Protein AF-A0A6P0HW89-F1 (afdb_monomer)

Sequence (75 aa):
MLGIGLLAYSLKRLSAGLTSLVALSVPVLSAVEGWAIFSENLSLLTSVSFFVILLGMYLAISSRSAIKPKVESSY

Solvent-accessible surface area (backbone atoms only — not comparable to full-atom values): 4525 Å² total; per-residue (Å²): 112,68,68,62,52,52,50,54,50,37,50,72,79,37,44,66,66,58,41,53,50,58,57,60,46,49,63,53,54,52,50,50,47,37,36,72,75,69,63,47,84,78,46,72,66,58,54,48,52,49,51,50,52,54,49,54,50,52,53,58,59,68,42,84,76,62,65,76,78,78,80,78,85,78,127

pLDDT: mean 72.9, std 12.12, range [41.72, 91.5]

Structure (mmCIF, N/CA/C/O backbone):
data_AF-A0A6P0HW89-F1
#
_entry.id   AF-A0A6P0HW89-F1
#
loop_
_atom_site.group_PDB
_atom_site.id
_atom_site.type_symbol
_atom_site.label_atom_id
_atom_site.label_alt_id
_atom_site.label_comp_id
_atom_site.label_asym_id
_atom_site.label_entity_id
_atom_site.label_seq_id
_atom_site.pdbx_PDB_ins_code
_atom_site.Cartn_x
_atom_site.Cartn_y
_atom_site.Cartn_z
_atom_site.occupancy
_atom_site.B_iso_or_equiv
_atom_site.auth_seq_id
_atom_site.auth_comp_id
_atom_site.auth_asym_id
_atom_site.auth_atom_id
_atom_site.pdbx_PDB_model_num
ATOM 1 N N . MET A 1 1 ? -5.488 16.344 -4.489 1.00 61.81 1 MET A N 1
ATOM 2 C CA . MET A 1 1 ? -6.357 16.796 -3.373 1.00 61.81 1 MET A CA 1
ATOM 3 C C . MET A 1 1 ? -7.536 15.859 -3.103 1.00 61.81 1 MET A C 1
ATOM 5 O O . MET A 1 1 ? -7.855 15.659 -1.939 1.00 61.81 1 MET A O 1
ATOM 9 N N . LEU A 1 2 ? -8.141 15.228 -4.123 1.00 77.44 2 LEU A N 1
ATOM 10 C CA . LEU A 1 2 ? -9.278 14.308 -3.936 1.00 77.44 2 LEU A CA 1
ATOM 11 C C . LEU A 1 2 ? -8.990 13.134 -2.982 1.00 77.44 2 LEU A C 1
ATOM 13 O O . LEU A 1 2 ? -9.815 12.855 -2.123 1.00 77.44 2 LEU A O 1
ATOM 17 N N . GLY A 1 3 ? -7.809 12.508 -3.057 1.00 74.62 3 GLY A N 1
ATOM 18 C CA . GLY A 1 3 ? -7.447 11.388 -2.172 1.00 74.62 3 GLY A CA 1
ATOM 19 C C . GLY A 1 3 ? -7.429 11.750 -0.680 1.00 74.62 3 GLY A C 1
ATOM 20 O O . GLY A 1 3 ? -8.033 11.055 0.130 1.00 74.62 3 GLY A O 1
ATOM 21 N N . ILE A 1 4 ? -6.818 12.886 -0.319 1.00 75.50 4 ILE A N 1
ATOM 22 C CA . ILE A 1 4 ? -6.795 13.388 1.068 1.00 75.50 4 ILE A CA 1
ATOM 23 C C . ILE A 1 4 ? -8.203 13.792 1.528 1.00 75.50 4 ILE A C 1
ATOM 25 O O . ILE A 1 4 ? -8.579 13.516 2.664 1.00 75.50 4 ILE A O 1
ATOM 29 N N . GLY A 1 5 ? -9.010 14.385 0.641 1.00 79.38 5 GLY A N 1
ATOM 30 C CA . GLY A 1 5 ? -10.409 14.713 0.929 1.00 79.38 5 GLY A CA 1
ATOM 31 C C . GLY A 1 5 ? -11.274 13.476 1.200 1.00 79.38 5 GLY A C 1
ATOM 32 O O . GLY A 1 5 ? -12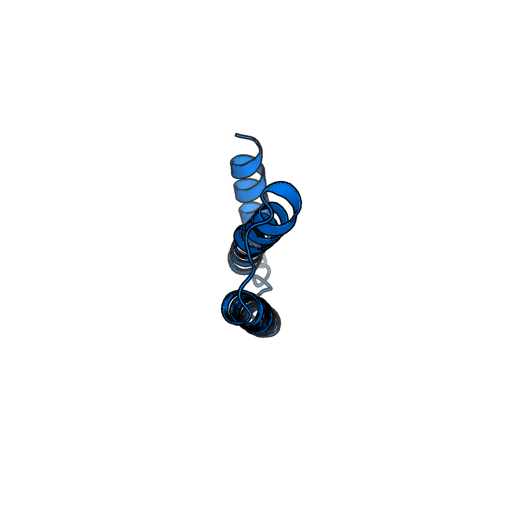.083 13.486 2.126 1.00 79.38 5 GLY A O 1
ATOM 33 N N . LEU A 1 6 ? -11.066 12.388 0.450 1.00 73.50 6 LEU A N 1
ATOM 34 C CA . LEU A 1 6 ? -11.768 11.114 0.637 1.00 73.50 6 LEU A CA 1
ATOM 35 C C . LEU A 1 6 ? -11.328 10.396 1.922 1.00 73.50 6 LEU A C 1
ATOM 37 O O . LEU A 1 6 ? -12.163 9.811 2.612 1.00 73.50 6 LEU A O 1
ATOM 41 N N . LEU A 1 7 ? -10.043 10.490 2.280 1.00 70.00 7 LEU A N 1
ATOM 42 C CA . LEU A 1 7 ? -9.504 10.018 3.560 1.00 70.00 7 LEU A CA 1
ATOM 43 C C . LEU A 1 7 ? -10.101 10.794 4.741 1.00 70.00 7 LEU A C 1
ATOM 45 O O . LEU A 1 7 ? -10.581 10.189 5.697 1.00 70.00 7 LEU A O 1
ATOM 49 N N . ALA A 1 8 ? -10.148 12.124 4.655 1.00 73.25 8 ALA A N 1
ATOM 50 C CA . ALA A 1 8 ? -10.764 12.973 5.673 1.00 73.25 8 ALA A CA 1
ATOM 51 C C . ALA A 1 8 ? -12.277 12.717 5.804 1.00 73.25 8 ALA A C 1
ATOM 53 O O . ALA A 1 8 ? -12.812 12.681 6.912 1.00 73.25 8 ALA A O 1
ATOM 54 N N . TYR A 1 9 ? -12.969 12.478 4.687 1.00 71.44 9 TYR A N 1
ATOM 55 C CA . TYR A 1 9 ? -14.377 12.079 4.682 1.00 71.44 9 TYR A CA 1
ATOM 56 C C . TYR A 1 9 ? -14.587 10.689 5.300 1.00 71.44 9 TYR A C 1
ATOM 58 O O . TYR A 1 9 ? -15.511 10.497 6.094 1.00 71.44 9 TYR A O 1
ATOM 66 N N . SER A 1 10 ? -13.696 9.744 4.993 1.00 63.19 10 SER A N 1
ATOM 67 C CA . SER A 1 10 ? -13.680 8.402 5.578 1.00 63.19 10 SER A CA 1
ATOM 68 C C . SER A 1 10 ? -13.470 8.466 7.086 1.00 63.19 10 SER A C 1
ATOM 70 O O . SER A 1 10 ? -14.269 7.892 7.804 1.00 63.19 10 SER A O 1
ATOM 72 N N . LEU A 1 11 ? -12.531 9.268 7.595 1.00 62.94 11 LEU A N 1
ATOM 73 C CA . LEU A 1 11 ? -12.358 9.504 9.039 1.00 62.94 11 LEU A CA 1
ATOM 74 C C . LEU A 1 11 ? -13.598 10.108 9.715 1.00 62.94 11 LEU A C 1
ATOM 76 O O . LEU A 1 11 ? -13.834 9.891 10.904 1.00 62.94 11 LEU A O 1
ATOM 80 N N . LYS A 1 12 ? -14.392 10.884 8.970 1.00 64.00 12 LYS A N 1
ATOM 81 C CA . LYS A 1 12 ? -15.610 11.524 9.480 1.00 64.00 12 LYS A CA 1
ATOM 82 C C . LYS A 1 12 ? -16.796 10.554 9.574 1.00 64.00 12 LYS A C 1
ATOM 84 O O . LYS A 1 12 ? -17.688 10.778 10.391 1.00 64.00 12 LYS A O 1
ATOM 89 N N . ARG A 1 13 ? -16.828 9.501 8.746 1.00 60.03 13 ARG A N 1
ATOM 90 C CA . ARG A 1 13 ? -17.916 8.498 8.684 1.00 60.03 13 ARG A CA 1
ATOM 91 C C . ARG A 1 13 ? -17.545 7.117 9.227 1.00 60.03 13 ARG A C 1
ATOM 93 O O . ARG A 1 13 ? -18.430 6.383 9.652 1.00 60.03 13 ARG A O 1
ATOM 100 N N . LEU A 1 14 ? -16.271 6.760 9.194 1.00 60.88 14 LEU A N 1
ATOM 101 C CA . LEU A 1 14 ? -15.712 5.461 9.544 1.00 60.88 14 LEU A CA 1
ATOM 102 C C . LEU A 1 14 ? -14.784 5.643 10.749 1.00 60.88 14 LEU A C 1
ATOM 104 O O . LEU A 1 14 ? -14.149 6.682 10.916 1.00 60.88 14 LEU A O 1
ATOM 108 N N . SER A 1 15 ? -14.700 4.630 11.611 1.00 65.81 15 SER A N 1
ATOM 109 C CA . SER A 1 15 ? -13.760 4.647 12.737 1.00 65.81 15 SER A CA 1
ATOM 110 C C . SER A 1 15 ? -12.322 4.849 12.234 1.00 65.81 15 SER A C 1
ATOM 112 O O . SER A 1 15 ? -11.961 4.368 11.155 1.00 65.81 15 SER A O 1
ATOM 114 N N . ALA A 1 16 ? -11.479 5.522 13.025 1.00 66.19 16 ALA A N 1
ATOM 115 C CA . ALA A 1 16 ? -10.058 5.712 12.720 1.00 66.19 16 ALA A CA 1
ATOM 116 C C . ALA A 1 16 ? -9.350 4.379 12.402 1.00 66.19 16 ALA A C 1
ATOM 118 O O . ALA A 1 16 ? -8.476 4.338 11.538 1.00 66.19 16 ALA A O 1
ATOM 119 N N . GLY A 1 17 ? -9.801 3.277 13.016 1.00 67.94 17 GLY A N 1
ATOM 120 C CA . GLY A 1 17 ? -9.328 1.924 12.714 1.00 67.94 17 GLY A CA 1
ATOM 121 C C . GLY A 1 17 ? -9.616 1.482 11.277 1.00 67.94 17 GLY A C 1
ATOM 122 O O . GLY A 1 17 ? -8.711 1.015 10.596 1.00 67.94 17 GLY A O 1
ATOM 123 N N . LEU A 1 18 ? -10.837 1.693 10.772 1.00 67.00 18 LEU A N 1
ATOM 124 C CA . LEU A 1 18 ? -11.198 1.308 9.403 1.00 67.00 18 LEU A CA 1
ATOM 125 C C . LEU A 1 18 ? -10.488 2.189 8.364 1.00 67.00 18 LEU A C 1
ATOM 127 O O . LEU A 1 18 ? -10.072 1.702 7.320 1.00 67.00 18 LEU A O 1
ATOM 131 N N . THR A 1 19 ? -10.293 3.475 8.669 1.00 70.88 19 THR A N 1
ATOM 132 C CA . THR A 1 19 ? -9.536 4.382 7.791 1.00 70.88 19 THR A CA 1
ATOM 133 C C . THR A 1 19 ? -8.059 3.981 7.716 1.00 70.88 19 THR A C 1
ATOM 135 O O . THR A 1 19 ? -7.506 3.904 6.621 1.00 70.88 19 THR A O 1
ATOM 138 N N . SER A 1 20 ? -7.429 3.679 8.856 1.00 71.38 20 SER A N 1
ATOM 139 C CA . SER A 1 20 ? -6.047 3.172 8.906 1.00 71.38 20 SER A CA 1
ATOM 140 C C . SER A 1 20 ? -5.890 1.883 8.094 1.00 71.38 20 SER A C 1
ATOM 142 O O . SER A 1 20 ? -4.914 1.689 7.375 1.00 71.38 20 SER A O 1
ATOM 144 N N . LEU A 1 21 ? -6.914 1.036 8.125 1.00 69.12 21 LEU A N 1
ATOM 145 C CA . LEU A 1 21 ? -6.970 -0.184 7.339 1.00 69.12 21 LEU A CA 1
ATOM 146 C C . LEU A 1 21 ? -7.045 0.032 5.829 1.00 69.12 21 LEU A C 1
ATOM 148 O O . LEU A 1 21 ? -6.320 -0.601 5.062 1.00 69.12 21 LEU A O 1
ATOM 152 N N . VAL A 1 22 ? -7.919 0.941 5.400 1.00 74.19 22 VAL A N 1
ATOM 153 C CA . VAL A 1 22 ? -8.015 1.338 3.992 1.00 74.19 22 VAL A CA 1
ATOM 154 C C . VAL A 1 22 ? -6.687 1.947 3.536 1.00 74.19 22 VAL A C 1
ATOM 156 O O . VAL A 1 22 ? -6.225 1.651 2.437 1.00 74.19 22 VAL A O 1
ATOM 159 N N . ALA A 1 23 ? -6.017 2.720 4.396 1.00 77.06 23 ALA A N 1
ATOM 160 C CA . ALA A 1 23 ? -4.688 3.253 4.109 1.00 77.06 23 ALA A CA 1
ATOM 161 C C . ALA A 1 23 ? -3.625 2.146 3.966 1.00 77.06 23 ALA A C 1
ATOM 163 O O . ALA A 1 23 ? -2.745 2.257 3.117 1.00 77.06 23 ALA A O 1
ATOM 164 N N . LEU A 1 24 ? -3.739 1.046 4.716 1.00 75.19 24 LEU A N 1
ATOM 165 C CA . LEU A 1 24 ? -2.854 -0.120 4.603 1.00 75.19 24 LEU A CA 1
ATOM 166 C C . LEU A 1 24 ? -3.025 -0.891 3.285 1.00 75.19 24 LEU A C 1
ATOM 168 O O . LEU A 1 24 ? -2.119 -1.606 2.869 1.00 75.19 24 LEU A O 1
ATOM 172 N N . SER A 1 25 ? -4.159 -0.728 2.602 1.00 77.50 25 SER A N 1
ATOM 173 C CA . SER A 1 25 ? -4.386 -1.327 1.280 1.00 77.50 25 SER A CA 1
ATOM 174 C C . SER A 1 25 ? -3.629 -0.594 0.166 1.00 77.50 25 SER A C 1
ATOM 176 O O . SER A 1 25 ? -3.340 -1.184 -0.870 1.00 77.50 25 SER A O 1
ATOM 178 N N . VAL A 1 26 ? -3.253 0.673 0.376 1.00 82.12 26 VAL A N 1
ATOM 179 C CA . VAL A 1 26 ? -2.487 1.479 -0.592 1.00 82.12 26 VAL A CA 1
ATOM 180 C C . VAL A 1 26 ? -1.142 0.832 -0.962 1.00 82.12 26 VAL A C 1
ATOM 182 O O . VAL A 1 26 ? -0.901 0.654 -2.154 1.00 82.12 26 VAL A O 1
ATOM 185 N N . PRO A 1 27 ? -0.279 0.410 -0.014 1.00 80.88 27 PRO A N 1
ATOM 186 C CA . PRO A 1 27 ? 0.957 -0.292 -0.361 1.00 80.88 27 PRO A CA 1
ATOM 187 C C . PRO A 1 27 ? 0.713 -1.657 -1.024 1.00 80.88 27 PRO A C 1
ATOM 189 O O . PRO A 1 27 ? 1.547 -2.088 -1.814 1.00 80.88 27 PRO A O 1
ATOM 192 N N . VAL A 1 28 ? -0.432 -2.311 -0.771 1.00 81.88 28 VAL A N 1
ATOM 193 C CA . VAL A 1 28 ? -0.827 -3.550 -1.471 1.00 81.88 28 VAL A CA 1
ATOM 194 C C . VAL A 1 28 ? -1.058 -3.300 -2.944 1.00 81.88 28 VAL A C 1
ATOM 196 O O . VAL A 1 28 ? -0.440 -3.948 -3.786 1.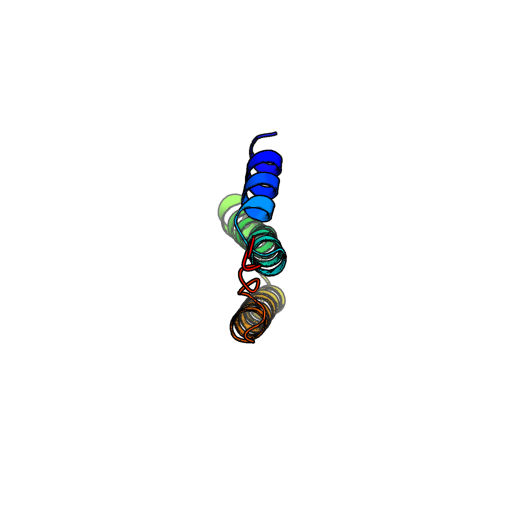00 81.88 28 VAL A O 1
ATOM 199 N N . LEU A 1 29 ? -1.904 -2.324 -3.253 1.00 83.38 29 LEU A N 1
ATOM 200 C CA . LEU A 1 29 ? -2.191 -1.949 -4.631 1.00 83.38 29 LEU A CA 1
ATOM 201 C C . LEU A 1 29 ? -0.928 -1.449 -5.339 1.00 83.38 29 LEU A C 1
ATOM 203 O O . LEU A 1 29 ? -0.657 -1.875 -6.456 1.00 83.38 29 LEU A O 1
ATOM 207 N N . SER A 1 30 ? -0.100 -0.659 -4.651 1.00 86.19 30 SER A N 1
ATOM 208 C CA . SER A 1 30 ? 1.152 -0.144 -5.210 1.00 86.19 30 SER A CA 1
ATOM 209 C C . SER A 1 30 ? 2.147 -1.252 -5.572 1.00 86.19 30 SER A C 1
ATOM 211 O O . SER A 1 30 ? 2.826 -1.142 -6.587 1.00 86.19 30 SER A O 1
ATOM 213 N N . ALA A 1 31 ? 2.243 -2.327 -4.782 1.00 83.38 31 ALA A N 1
ATOM 214 C CA . ALA A 1 31 ? 3.120 -3.453 -5.108 1.00 83.38 31 ALA A CA 1
ATOM 215 C C . ALA A 1 31 ? 2.571 -4.322 -6.251 1.00 83.38 31 ALA A C 1
ATOM 217 O O . ALA A 1 31 ? 3.346 -4.834 -7.058 1.00 83.38 31 ALA A O 1
ATOM 218 N N . VAL A 1 32 ? 1.244 -4.475 -6.341 1.00 84.38 32 VAL A N 1
ATOM 219 C CA . VAL A 1 32 ? 0.592 -5.146 -7.478 1.00 84.38 32 VAL A CA 1
ATOM 220 C C . VAL A 1 32 ? 0.823 -4.353 -8.764 1.00 84.38 32 VAL A C 1
ATOM 222 O O . VAL A 1 32 ? 1.158 -4.949 -9.784 1.00 84.38 32 VAL A O 1
ATOM 225 N N . GLU A 1 33 ? 0.711 -3.023 -8.719 1.00 86.31 33 GLU A N 1
ATOM 226 C CA . GLU A 1 33 ? 1.033 -2.150 -9.855 1.00 86.31 33 GLU A CA 1
ATOM 227 C C . GLU A 1 33 ? 2.527 -2.194 -10.215 1.00 86.31 33 GLU A C 1
ATOM 229 O O . GLU A 1 33 ? 2.853 -2.282 -11.397 1.00 86.31 33 GLU A O 1
ATOM 234 N N . GLY A 1 34 ? 3.433 -2.208 -9.230 1.00 87.19 34 GLY A N 1
ATOM 235 C CA . GLY A 1 34 ? 4.880 -2.372 -9.447 1.00 87.19 34 GLY A CA 1
ATOM 236 C C . GLY A 1 34 ? 5.222 -3.670 -10.182 1.00 87.19 34 GLY A C 1
ATOM 237 O O . GLY A 1 34 ? 5.930 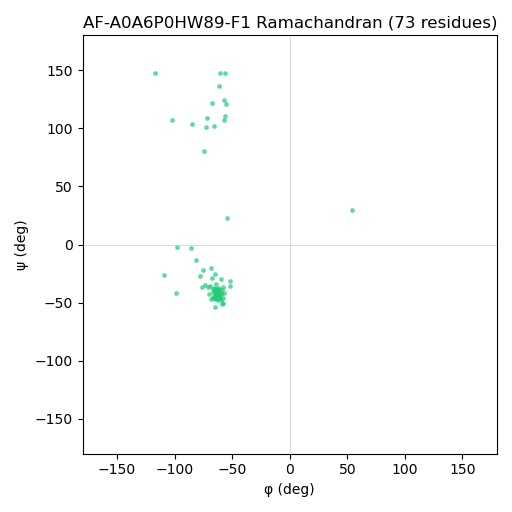-3.675 -11.191 1.00 87.19 34 GLY A O 1
ATOM 238 N N . TRP A 1 35 ? 4.624 -4.780 -9.752 1.00 86.94 35 TRP A N 1
ATOM 239 C CA . TRP A 1 35 ? 4.769 -6.062 -10.436 1.00 86.94 35 TRP A CA 1
ATOM 240 C C . TRP A 1 35 ? 4.137 -6.069 -11.833 1.00 86.94 35 TRP A C 1
ATOM 242 O O . TRP A 1 35 ? 4.763 -6.529 -12.783 1.00 86.94 35 TRP A O 1
ATOM 252 N N . ALA A 1 36 ? 2.914 -5.555 -11.983 1.00 86.06 36 ALA A N 1
ATOM 253 C CA . ALA A 1 36 ? 2.158 -5.656 -13.232 1.00 86.06 36 ALA A CA 1
ATOM 254 C C . ALA A 1 36 ? 2.631 -4.683 -14.327 1.00 86.06 36 ALA A C 1
ATOM 256 O O . ALA A 1 36 ? 2.604 -5.036 -15.504 1.00 86.06 36 ALA A O 1
ATOM 257 N N . ILE A 1 37 ? 3.040 -3.463 -13.960 1.00 91.50 37 ILE A N 1
ATOM 258 C CA . ILE A 1 37 ? 3.399 -2.392 -14.907 1.00 91.50 37 ILE A CA 1
ATOM 259 C C . ILE A 1 37 ? 4.915 -2.302 -15.092 1.00 91.50 37 ILE A C 1
ATOM 261 O O . ILE A 1 37 ? 5.387 -2.142 -16.216 1.00 91.50 37 ILE A O 1
ATOM 265 N N . PHE A 1 38 ? 5.684 -2.419 -14.007 1.00 88.81 38 PHE A N 1
ATOM 266 C CA . PHE A 1 38 ? 7.144 -2.284 -14.042 1.00 88.81 38 PHE A CA 1
ATOM 267 C C . PHE A 1 38 ? 7.869 -3.632 -14.096 1.00 88.81 38 PHE A C 1
ATOM 269 O O . PHE A 1 38 ? 9.094 -3.662 -14.204 1.00 88.81 38 PHE A O 1
ATOM 276 N N . SER A 1 39 ? 7.125 -4.747 -14.065 1.00 83.88 39 SER A N 1
ATOM 277 C CA . SER A 1 39 ? 7.674 -6.106 -14.061 1.00 83.88 39 SER A CA 1
ATOM 278 C C . SER A 1 39 ? 8.692 -6.328 -12.932 1.00 83.88 39 SER A C 1
ATOM 280 O O . SER A 1 39 ? 9.622 -7.130 -13.075 1.00 83.88 39 SER A O 1
ATOM 282 N N . GLU A 1 40 ? 8.535 -5.614 -11.808 1.00 81.44 40 GLU A N 1
ATOM 283 C CA . GLU A 1 40 ? 9.379 -5.792 -10.628 1.00 81.44 40 GLU A CA 1
ATOM 284 C C . GLU A 1 40 ? 9.238 -7.217 -10.094 1.00 81.44 40 GLU A C 1
ATOM 286 O O . GLU A 1 40 ? 8.140 -7.757 -9.988 1.00 81.44 40 GLU A O 1
ATOM 291 N N . ASN A 1 41 ? 10.354 -7.851 -9.732 1.00 78.38 41 ASN A N 1
ATOM 292 C CA . ASN A 1 41 ? 10.313 -9.202 -9.184 1.00 78.38 41 ASN A CA 1
ATOM 293 C C . ASN A 1 41 ? 9.745 -9.181 -7.761 1.00 78.38 41 ASN A C 1
ATOM 295 O O . A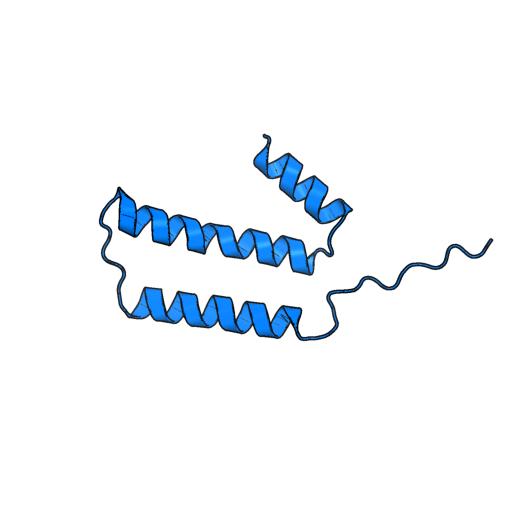SN A 1 41 ? 10.411 -8.766 -6.810 1.00 78.38 41 ASN A O 1
ATOM 299 N N . LEU A 1 42 ? 8.525 -9.692 -7.602 1.00 77.06 42 LEU A N 1
ATOM 300 C CA . LEU A 1 42 ? 7.966 -9.976 -6.288 1.00 77.06 42 LEU A CA 1
ATOM 301 C C . LEU A 1 42 ? 8.673 -11.200 -5.707 1.00 77.06 42 LEU A C 1
ATOM 303 O O . LEU A 1 42 ? 8.388 -12.341 -6.064 1.00 77.06 42 LEU A O 1
ATOM 307 N N . SER A 1 43 ? 9.611 -10.951 -4.796 1.00 82.38 43 SER A N 1
ATOM 308 C CA . SER A 1 43 ? 10.230 -12.011 -4.006 1.00 82.38 43 SER A CA 1
ATOM 309 C C . SER A 1 43 ? 9.172 -12.752 -3.179 1.00 82.38 43 SER A C 1
ATOM 311 O O . SER A 1 43 ? 8.206 -12.152 -2.697 1.00 82.38 43 SER A O 1
ATOM 313 N N . LEU A 1 44 ? 9.384 -14.053 -2.951 1.00 82.44 44 LEU A N 1
ATOM 314 C CA . LEU A 1 44 ? 8.543 -14.870 -2.066 1.00 82.44 44 LEU A CA 1
ATOM 315 C C . LEU A 1 44 ? 8.379 -14.224 -0.684 1.00 82.44 44 LEU A C 1
ATOM 317 O O . LEU A 1 44 ? 7.294 -14.270 -0.110 1.00 82.44 44 LEU A O 1
ATOM 321 N N . LEU A 1 45 ? 9.426 -13.561 -0.182 1.00 85.00 45 LEU A N 1
ATOM 322 C CA . LEU A 1 45 ? 9.377 -12.839 1.088 1.00 85.00 45 LEU A CA 1
ATOM 323 C C . LEU A 1 45 ? 8.356 -11.690 1.050 1.00 85.00 45 LEU A C 1
ATOM 325 O O . LEU A 1 45 ? 7.561 -11.558 1.973 1.00 85.00 45 LEU A O 1
ATOM 329 N N . THR A 1 46 ? 8.321 -10.914 -0.037 1.00 81.62 46 THR A N 1
ATOM 330 C CA . THR A 1 46 ? 7.368 -9.809 -0.237 1.00 81.62 46 THR A CA 1
ATOM 331 C C . THR A 1 46 ? 5.927 -10.319 -0.274 1.00 81.62 46 THR A C 1
ATOM 333 O O . THR A 1 46 ? 5.035 -9.718 0.325 1.00 81.62 46 THR A O 1
ATOM 336 N N . SER A 1 47 ? 5.696 -11.467 -0.917 1.00 79.69 47 SER A N 1
ATOM 337 C CA . SER A 1 47 ? 4.380 -12.118 -0.949 1.00 79.69 47 SER A CA 1
ATOM 338 C C . SER A 1 47 ? 3.935 -12.599 0.441 1.00 79.69 47 SER A C 1
ATOM 340 O O . SER A 1 47 ? 2.796 -12.362 0.851 1.00 79.69 47 SER A O 1
ATOM 342 N N . VAL A 1 48 ? 4.846 -13.196 1.218 1.00 85.50 48 VAL A N 1
ATOM 343 C CA . VAL A 1 48 ? 4.574 -13.601 2.608 1.00 85.50 48 VAL A CA 1
ATOM 344 C C . VAL A 1 48 ? 4.296 -12.382 3.491 1.00 85.50 48 VAL A C 1
ATOM 346 O O . VAL A 1 48 ? 3.344 -12.402 4.271 1.00 85.50 48 VAL A O 1
ATOM 349 N N . SER A 1 49 ? 5.057 -11.294 3.341 1.00 83.44 49 SER A N 1
ATOM 350 C CA . SER A 1 49 ? 4.799 -10.034 4.049 1.00 83.44 49 SER A CA 1
ATOM 351 C C . SER A 1 49 ? 3.405 -9.484 3.743 1.00 83.44 49 SER A C 1
ATOM 353 O O . SER A 1 49 ? 2.721 -9.045 4.667 1.00 83.44 49 SER A O 1
ATOM 355 N N . PHE A 1 50 ? 2.935 -9.582 2.494 1.00 82.00 50 PHE A N 1
ATOM 356 C CA . PHE A 1 50 ? 1.558 -9.221 2.148 1.00 82.00 50 PHE A CA 1
ATOM 357 C C . PHE A 1 50 ? 0.522 -10.037 2.906 1.00 82.00 50 PHE A C 1
ATOM 359 O O . PHE A 1 50 ? -0.407 -9.473 3.487 1.00 82.00 50 PHE A O 1
ATOM 366 N N . PHE A 1 51 ? 0.704 -11.355 2.939 1.00 85.12 51 PHE A N 1
ATOM 367 C CA . PHE A 1 51 ? -0.182 -12.249 3.675 1.00 85.12 51 PHE A CA 1
ATOM 368 C C . PHE A 1 51 ? -0.220 -11.922 5.170 1.00 85.12 51 PHE A C 1
ATOM 370 O O . PHE A 1 51 ? -1.299 -11.870 5.759 1.00 85.12 51 PHE A O 1
ATOM 377 N N . VAL A 1 52 ? 0.935 -11.645 5.780 1.00 87.94 52 VAL A N 1
ATOM 378 C CA . VAL A 1 52 ? 1.032 -11.273 7.200 1.00 87.94 52 VAL A CA 1
ATOM 379 C C . VAL A 1 52 ? 0.316 -9.949 7.481 1.00 87.94 52 VAL A C 1
ATOM 381 O O . VAL A 1 52 ? -0.426 -9.857 8.459 1.00 87.94 52 VAL A O 1
ATOM 384 N N . ILE A 1 53 ? 0.481 -8.945 6.614 1.00 82.94 53 ILE A N 1
ATOM 385 C CA . ILE A 1 53 ? -0.199 -7.647 6.736 1.00 82.94 53 ILE A CA 1
ATOM 386 C C . ILE A 1 53 ? -1.720 -7.824 6.643 1.00 82.94 53 ILE A C 1
ATOM 388 O O . ILE A 1 53 ? -2.443 -7.319 7.501 1.00 82.94 53 ILE A O 1
ATOM 392 N N . LEU A 1 54 ? -2.211 -8.579 5.654 1.00 80.38 54 LEU A N 1
ATOM 393 C CA . LEU A 1 54 ? -3.644 -8.850 5.478 1.00 80.38 54 LEU A CA 1
ATOM 394 C C . LEU A 1 54 ? -4.233 -9.654 6.645 1.00 80.38 54 LEU A C 1
ATOM 396 O O . LEU A 1 54 ? -5.349 -9.378 7.088 1.00 80.38 54 LEU A O 1
ATOM 400 N N . LEU A 1 55 ? -3.484 -10.620 7.175 1.00 83.56 55 LEU A N 1
ATOM 401 C CA . LEU A 1 55 ? -3.910 -11.420 8.320 1.00 83.56 55 LEU A CA 1
ATOM 402 C C . LEU A 1 55 ? -3.974 -10.579 9.601 1.00 83.56 55 LEU A C 1
ATOM 404 O O . LEU A 1 55 ? -4.980 -10.610 10.309 1.00 83.56 55 LEU A O 1
ATOM 408 N N . GLY A 1 56 ? -2.934 -9.788 9.881 1.00 81.19 56 GLY A N 1
ATOM 409 C CA . GLY A 1 56 ? -2.913 -8.873 11.025 1.00 81.19 56 GLY A CA 1
ATOM 410 C C . GLY A 1 56 ? -4.027 -7.830 10.937 1.00 81.19 56 GLY A C 1
ATOM 411 O O . GLY A 1 56 ? -4.707 -7.547 11.924 1.00 81.19 56 GLY A O 1
ATOM 412 N N . MET A 1 57 ? -4.282 -7.336 9.726 1.00 77.31 57 MET A N 1
ATOM 413 C CA . MET A 1 57 ? -5.401 -6.460 9.412 1.00 77.31 57 MET A CA 1
ATOM 414 C C . MET A 1 57 ? -6.754 -7.111 9.740 1.00 77.31 57 MET A C 1
ATOM 416 O O . MET A 1 57 ? -7.568 -6.519 10.451 1.00 77.31 57 MET A O 1
ATOM 420 N N . TYR A 1 58 ? -6.995 -8.332 9.258 1.00 77.81 58 TYR A N 1
ATOM 421 C CA . TYR A 1 58 ? -8.233 -9.070 9.512 1.00 77.81 58 TYR A CA 1
ATOM 422 C C . TYR A 1 58 ? -8.466 -9.321 11.010 1.00 77.81 58 TYR A C 1
ATOM 424 O O . TYR A 1 58 ? 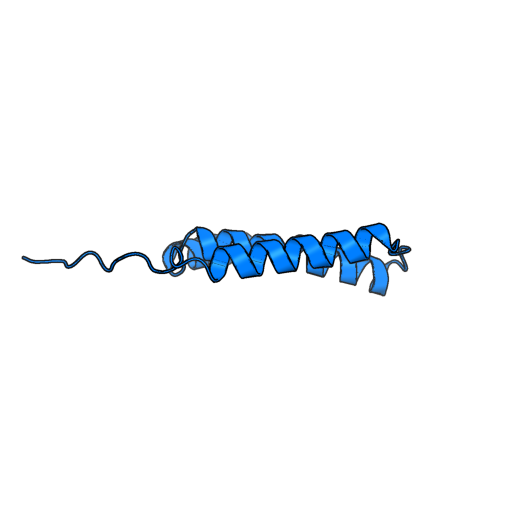-9.578 -9.121 11.509 1.00 77.81 58 TYR A O 1
ATOM 432 N N . LEU A 1 59 ? -7.414 -9.698 11.745 1.00 78.75 59 LEU A N 1
ATOM 433 C CA . LEU A 1 59 ? -7.469 -9.898 13.196 1.00 78.75 59 LEU A CA 1
ATOM 434 C C . LEU A 1 59 ? -7.813 -8.598 13.939 1.00 78.75 59 LEU A C 1
ATOM 436 O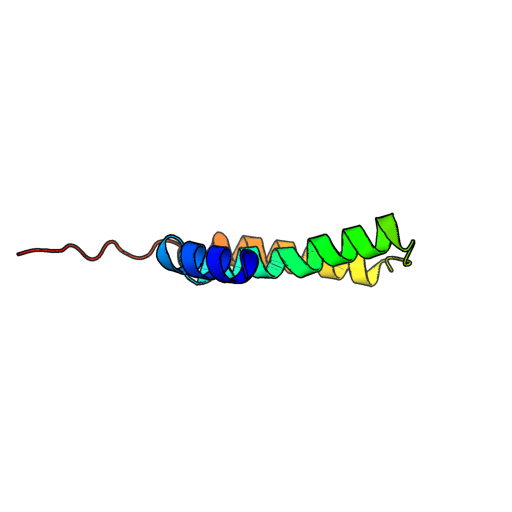 O . LEU A 1 59 ? -8.640 -8.613 14.854 1.00 78.75 59 LEU A O 1
ATOM 440 N N . ALA A 1 60 ? -7.236 -7.469 13.519 1.00 73.88 60 ALA A N 1
ATOM 441 C CA . ALA A 1 60 ? -7.501 -6.163 14.116 1.00 73.88 60 ALA A CA 1
ATOM 442 C C . ALA A 1 60 ? -8.951 -5.687 13.905 1.00 73.88 60 ALA A C 1
ATOM 444 O O . ALA A 1 60 ? -9.526 -5.106 14.824 1.00 73.88 60 ALA A O 1
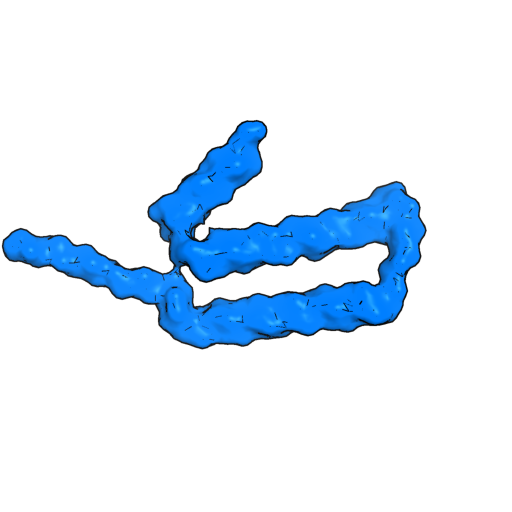ATOM 445 N N . ILE A 1 61 ? -9.562 -5.958 12.740 1.00 69.00 61 ILE A N 1
ATOM 446 C CA . ILE A 1 61 ? -10.992 -5.664 12.491 1.00 69.00 61 ILE A CA 1
ATOM 447 C C . ILE A 1 61 ? -11.900 -6.592 13.295 1.00 69.00 61 ILE A C 1
ATOM 449 O O . ILE A 1 61 ? -12.931 -6.163 13.810 1.00 69.00 61 ILE A O 1
ATOM 453 N N . SER A 1 62 ? -11.546 -7.878 13.342 1.00 70.38 62 SER A N 1
ATOM 454 C CA . SER A 1 62 ? -12.372 -8.918 13.963 1.00 70.38 62 SER A CA 1
ATOM 455 C C . SER A 1 62 ? -12.454 -8.744 15.479 1.00 70.38 62 SER A C 1
ATOM 457 O O . SER A 1 62 ? -13.465 -9.085 16.096 1.00 70.38 62 SER A O 1
ATOM 459 N N . SER A 1 63 ? -11.419 -8.162 16.087 1.00 65.38 63 SER A N 1
ATOM 460 C CA . SER A 1 63 ? -11.501 -7.660 17.452 1.00 65.38 63 SER A CA 1
ATOM 461 C C . SER A 1 63 ? -12.460 -6.466 17.484 1.00 65.38 63 SER A C 1
ATOM 463 O O . SER A 1 63 ? -12.260 -5.487 16.775 1.00 65.38 63 SER A O 1
ATOM 465 N N . ARG A 1 64 ? -13.522 -6.563 18.292 1.00 56.16 64 ARG A N 1
ATOM 466 C CA . ARG A 1 64 ? -14.742 -5.722 18.394 1.00 56.16 64 ARG A CA 1
ATOM 467 C C . ARG A 1 64 ? -14.556 -4.197 18.616 1.00 56.16 64 ARG A C 1
ATOM 469 O O . ARG A 1 64 ? -15.468 -3.539 19.105 1.00 56.16 64 ARG A O 1
ATOM 476 N N . SER A 1 65 ? -13.413 -3.616 18.269 1.00 54.59 65 SER A N 1
ATOM 477 C CA . SER A 1 65 ? -13.040 -2.206 18.439 1.00 54.59 65 SER A CA 1
ATOM 478 C C . SER A 1 65 ? -13.511 -1.290 17.288 1.00 54.59 65 SER A C 1
ATOM 480 O O . SER A 1 65 ? -13.335 -0.073 17.324 1.00 54.59 65 SER A O 1
ATOM 482 N N . ALA A 1 66 ? -14.134 -1.842 16.239 1.00 53.56 66 ALA A N 1
ATOM 483 C CA . ALA A 1 66 ? -14.513 -1.075 15.047 1.00 53.56 66 ALA A CA 1
ATOM 484 C C . ALA A 1 66 ? -15.821 -0.265 15.175 1.00 53.56 66 ALA A C 1
ATOM 486 O O . ALA A 1 66 ? -16.077 0.607 14.341 1.00 53.56 66 ALA A O 1
ATOM 487 N N . ILE A 1 67 ? -16.641 -0.507 16.203 1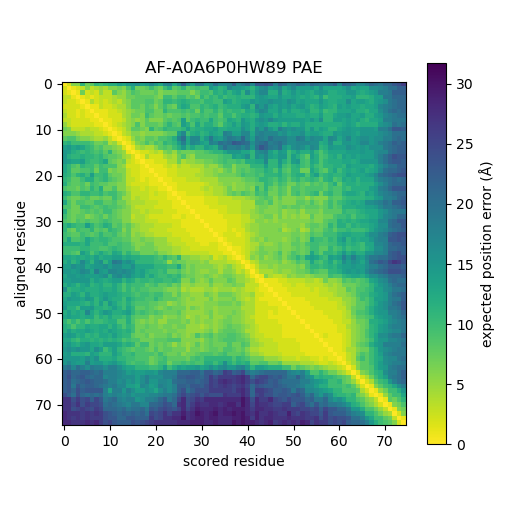.00 53.03 67 ILE A N 1
ATOM 488 C CA . ILE A 1 67 ? -17.911 0.204 16.388 1.00 53.03 67 ILE A CA 1
ATOM 489 C C . ILE A 1 67 ? -17.720 1.262 17.471 1.00 53.03 67 ILE A C 1
ATOM 491 O O . ILE A 1 67 ? -17.626 0.948 18.654 1.00 53.03 67 ILE A O 1
ATOM 495 N N . LYS A 1 68 ? -17.676 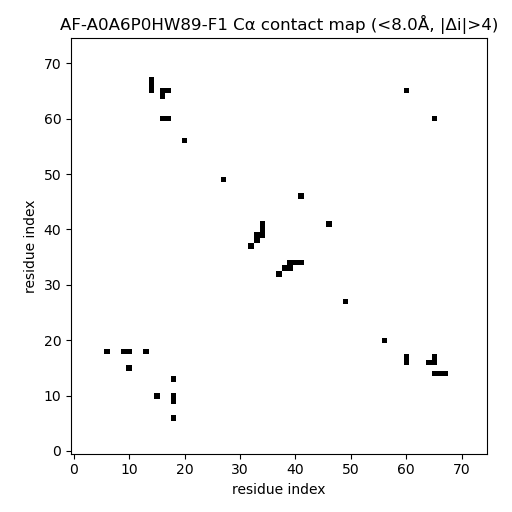2.534 17.060 1.00 49.09 68 LYS A N 1
ATOM 496 C CA . LYS A 1 68 ? -17.820 3.664 17.985 1.00 49.09 68 LYS A CA 1
ATOM 497 C C . LYS A 1 68 ? -19.152 3.462 18.726 1.00 49.09 68 LYS A C 1
ATOM 499 O O . LYS A 1 68 ? -20.173 3.381 18.035 1.00 49.09 68 LYS A O 1
ATOM 504 N N . PRO A 1 69 ? -19.193 3.363 20.068 1.00 48.94 69 PRO A N 1
ATOM 505 C CA . PRO A 1 69 ? -20.467 3.383 20.766 1.00 48.94 69 PRO A CA 1
ATOM 506 C C . PRO A 1 69 ? -21.160 4.686 20.377 1.00 48.94 69 PRO A C 1
ATOM 508 O O . PRO A 1 69 ? -20.570 5.769 20.433 1.00 48.94 69 PRO A O 1
ATOM 511 N N . LYS A 1 70 ? -22.379 4.548 19.859 1.00 44.47 70 LYS A N 1
ATOM 512 C CA . LYS A 1 70 ? -23.248 5.665 19.516 1.00 44.47 70 LYS A CA 1
ATOM 513 C C . LYS A 1 70 ? -23.400 6.474 20.803 1.00 44.47 70 LYS A C 1
ATOM 515 O O . LYS A 1 70 ? -23.936 5.959 21.776 1.00 44.47 70 LYS A O 1
ATOM 520 N N . VAL A 1 71 ? -22.823 7.675 20.840 1.00 56.28 71 VAL A N 1
ATOM 521 C CA . VAL A 1 71 ? -23.034 8.602 21.952 1.00 56.28 71 VAL A CA 1
ATOM 522 C C . VAL A 1 71 ? -24.509 8.967 21.883 1.00 56.28 71 VAL A C 1
ATOM 524 O O . VAL A 1 71 ? -24.931 9.695 20.985 1.00 56.28 71 VAL A O 1
ATOM 527 N N . GLU A 1 72 ? -25.284 8.336 22.760 1.00 49.53 72 GLU A N 1
ATOM 528 C CA . GLU A 1 72 ? -26.680 8.641 23.023 1.00 49.53 72 GLU A CA 1
ATOM 529 C C . GLU A 1 72 ? -26.740 10.111 23.441 1.00 49.53 72 GLU A C 1
ATOM 531 O O . GLU A 1 72 ? -26.262 10.505 24.505 1.00 49.53 72 GLU A O 1
ATOM 536 N N . SER A 1 73 ? -27.261 10.937 22.540 1.00 54.16 73 SER A N 1
ATOM 537 C CA . SER A 1 73 ? -27.650 12.308 22.831 1.00 54.16 73 SER A CA 1
ATOM 538 C C . SER A 1 73 ? -28.945 12.249 23.634 1.00 54.16 73 SER A C 1
ATOM 540 O O . SER A 1 73 ? -30.026 12.403 23.069 1.00 54.16 73 SER A O 1
ATOM 542 N N . SER A 1 74 ? -28.843 11.995 24.936 1.00 50.41 74 SER A N 1
ATOM 543 C CA . SER A 1 74 ? -29.953 12.228 25.859 1.00 50.41 74 SER A CA 1
ATOM 544 C C . SER A 1 74 ? -29.926 13.692 26.291 1.00 50.41 74 SER A C 1
ATOM 546 O O . SER A 1 74 ? -29.055 14.108 27.055 1.00 50.41 74 SER A O 1
ATOM 548 N N . TYR A 1 75 ? -30.853 14.454 25.705 1.00 41.72 75 TYR A N 1
ATOM 549 C CA . TYR A 1 75 ? -31.411 15.676 26.285 1.00 41.72 75 TYR A CA 1
ATOM 550 C C . TYR A 1 75 ? -32.197 15.349 27.557 1.00 41.72 75 TYR A C 1
ATOM 552 O O . TYR A 1 75 ? -32.738 14.220 27.626 1.00 41.72 75 TYR A O 1
#

Foldseek 3Di:
DVVVVVLVVCVVVWPPLVSVLVVLCVVVVVVVCCCPPVVDDCDPVNVVVVVVSVVVSVVSVVPPPGDDPDPPPDD

Secondary structure (DSSP, 8-state):
-HHHHHHHHHHHHS-HHHHHHHHHHHHHHHHHHHHHHH-----HHHHHHHHHHHHHHHHHHHSSTTS--------

Mean predicted aligned error: 10.95 Å

Radius of gyration: 16.53 Å; Cα contacts (8 Å, |Δi|>4): 23; chains: 1; bounding box: 42×32×41 Å